Protein AF-A0A965PUV1-F1 (afdb_monomer)

Secondary structure (DSSP, 8-state):
----EEEEE-GGGTS--GGGTHHHHHHHHHHHHHHHHHHHHHTT--EEEEEGGGGGG-SHHHHHHHHT-

Sequence (69 aa):
GLDFLIEYNGEQHYTAVAAYGGGRKLAQQKHNDAAKMRYCSKHGIPLIIIPYYDYEKIDLEYIFEKAGI

Foldseek 3Di:
DQLAAEDEAEPLCPAFDVVCPGPVSNVVSVVVVVVVVVVCVVVVHHYQYHYPVCVVVDDPVVVCVSSVD

Structure (mmCIF, N/CA/C/O backbone):
data_AF-A0A965PUV1-F1
#
_entry.id   AF-A0A965PUV1-F1
#
loop_
_atom_site.group_PDB
_atom_site.id
_atom_site.type_symbol
_atom_site.label_atom_id
_atom_site.label_alt_id
_atom_site.label_comp_id
_atom_site.label_asym_id
_atom_site.label_entity_id
_atom_site.label_seq_id
_atom_site.pdbx_PDB_ins_code
_atom_site.Cartn_x
_atom_site.Cartn_y
_atom_site.Cartn_z
_atom_site.occupancy
_atom_site.B_iso_or_equiv
_atom_site.auth_seq_id
_atom_site.auth_comp_id
_atom_site.auth_asym_id
_atom_site.auth_atom_id
_atom_site.pdbx_PDB_model_num
ATOM 1 N N . GLY A 1 1 ? -5.583 2.712 21.445 1.00 79.81 1 GLY A N 1
ATOM 2 C CA . GLY A 1 1 ? -5.642 1.330 20.929 1.00 79.81 1 GLY A CA 1
ATOM 3 C C . GLY A 1 1 ? -4.684 1.234 19.764 1.00 79.81 1 GLY A C 1
ATOM 4 O O . GLY A 1 1 ? -3.909 2.162 19.592 1.00 79.81 1 GLY A O 1
ATOM 5 N N . LEU A 1 2 ? -4.704 0.148 18.992 1.00 87.31 2 LEU A N 1
ATOM 6 C CA . LEU A 1 2 ? -4.129 0.176 17.643 1.00 87.31 2 LEU A CA 1
ATOM 7 C C . LEU A 1 2 ? -5.170 0.820 16.723 1.00 87.31 2 LEU A C 1
ATOM 9 O O . LEU A 1 2 ? -6.282 0.301 16.662 1.00 87.31 2 LEU A O 1
ATOM 13 N N . ASP A 1 3 ? -4.821 1.918 16.055 1.00 91.00 3 ASP A N 1
ATOM 14 C CA . ASP A 1 3 ? -5.775 2.652 15.215 1.00 91.00 3 ASP A CA 1
ATOM 15 C C . ASP A 1 3 ? -5.874 2.029 13.817 1.00 91.00 3 ASP A C 1
ATOM 17 O O . ASP A 1 3 ? -6.963 1.677 13.373 1.00 91.00 3 ASP A O 1
ATOM 21 N N . PHE A 1 4 ? -4.739 1.820 13.142 1.00 95.56 4 PHE A N 1
ATOM 22 C CA . PHE A 1 4 ? -4.659 1.149 11.842 1.00 95.56 4 PHE A CA 1
ATOM 23 C C . PHE A 1 4 ? -3.219 0.736 11.503 1.00 95.56 4 PHE A C 1
ATOM 25 O O . PHE A 1 4 ? -2.258 1.140 12.160 1.00 95.56 4 PHE A O 1
ATOM 32 N N . LEU A 1 5 ? -3.073 -0.084 10.463 1.00 97.06 5 LEU A N 1
ATOM 33 C CA . LEU A 1 5 ? -1.804 -0.411 9.816 1.00 97.06 5 LEU A C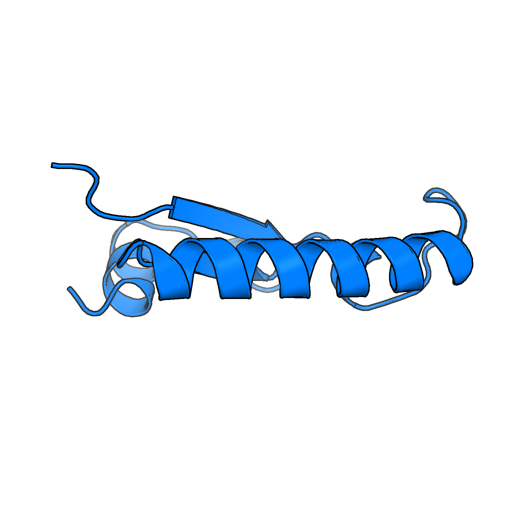A 1
ATOM 34 C C . LEU A 1 5 ? -1.732 0.260 8.445 1.00 97.06 5 LEU A C 1
ATOM 36 O O . LEU A 1 5 ? -2.754 0.429 7.785 1.00 97.06 5 LEU A O 1
ATOM 40 N N . ILE A 1 6 ? -0.521 0.579 7.996 1.00 97.12 6 ILE A N 1
ATOM 41 C CA . ILE A 1 6 ? -0.261 1.072 6.642 1.00 97.12 6 ILE A CA 1
ATOM 42 C C . ILE A 1 6 ? 0.665 0.087 5.932 1.00 97.12 6 ILE A C 1
ATOM 44 O O . ILE A 1 6 ? 1.687 -0.322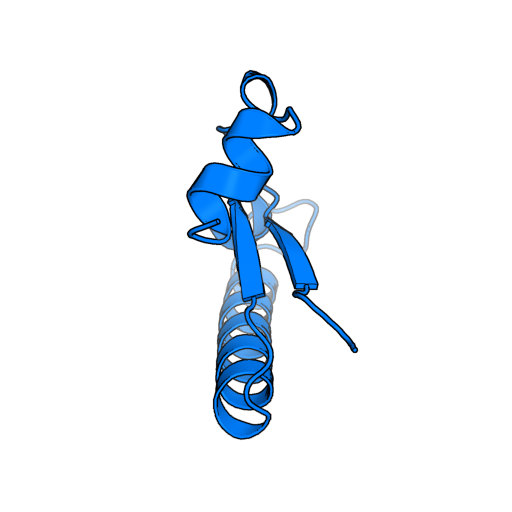 6.484 1.00 97.12 6 ILE A O 1
ATOM 48 N N . GLU A 1 7 ? 0.333 -0.253 4.693 1.00 97.56 7 GLU A N 1
ATOM 49 C CA . GLU A 1 7 ? 1.206 -0.959 3.769 1.00 97.56 7 GLU A CA 1
ATOM 50 C C . GLU A 1 7 ? 1.471 -0.109 2.520 1.00 97.56 7 GLU A C 1
ATOM 52 O O . GLU A 1 7 ? 0.543 0.295 1.820 1.00 97.56 7 GLU A O 1
ATOM 57 N N . TYR A 1 8 ? 2.748 0.143 2.224 1.00 97.50 8 TYR A N 1
ATOM 58 C CA . TYR A 1 8 ? 3.171 0.822 1.001 1.00 97.50 8 TYR A CA 1
ATOM 59 C C . TYR A 1 8 ? 3.540 -0.203 -0.080 1.00 97.50 8 TYR A C 1
ATOM 61 O O . TYR A 1 8 ? 4.581 -0.861 -0.016 1.00 97.50 8 TYR A O 1
ATOM 69 N N . ASN A 1 9 ? 2.672 -0.344 -1.079 1.00 97.50 9 ASN A N 1
ATOM 70 C CA . ASN A 1 9 ? 2.799 -1.336 -2.138 1.00 97.50 9 ASN A CA 1
ATOM 71 C C . ASN A 1 9 ? 3.705 -0.832 -3.265 1.00 97.50 9 ASN A C 1
ATOM 73 O O . ASN A 1 9 ? 3.265 -0.058 -4.116 1.00 97.50 9 ASN A O 1
ATOM 77 N N . GLY A 1 10 ? 4.933 -1.349 -3.320 1.00 96.00 10 GLY A N 1
ATOM 78 C CA . GLY A 1 10 ? 5.840 -1.186 -4.463 1.00 96.00 10 GLY A CA 1
ATOM 79 C C . GLY A 1 10 ? 5.316 -1.811 -5.767 1.00 96.00 10 GLY A C 1
ATOM 80 O O . GLY A 1 10 ? 4.366 -2.598 -5.764 1.00 96.00 10 GLY A O 1
ATOM 81 N N . GLU A 1 11 ? 5.976 -1.517 -6.889 1.00 96.00 11 GLU A N 1
ATOM 82 C CA . GLU A 1 11 ? 5.639 -2.035 -8.228 1.00 96.00 11 GLU A CA 1
ATOM 83 C C . GLU A 1 11 ? 5.490 -3.571 -8.272 1.00 96.00 11 GLU A C 1
ATOM 85 O O . GLU A 1 11 ? 4.602 -4.103 -8.945 1.00 96.00 11 GLU A O 1
ATOM 90 N N . GLN A 1 12 ? 6.287 -4.294 -7.479 1.00 94.56 12 GLN A N 1
ATOM 91 C CA . GLN A 1 12 ? 6.270 -5.755 -7.374 1.00 94.56 12 GLN A CA 1
ATOM 92 C C . GLN A 1 12 ? 4.950 -6.355 -6.859 1.00 94.56 12 GLN A C 1
ATOM 94 O O . GLN A 1 12 ? 4.757 -7.567 -6.969 1.00 94.56 12 GLN A O 1
ATOM 99 N N . HIS A 1 13 ? 4.053 -5.547 -6.281 1.00 96.44 13 HIS A N 1
ATOM 100 C CA . HIS A 1 13 ? 2.703 -5.987 -5.902 1.00 96.44 13 HIS A CA 1
ATOM 101 C C . HIS A 1 13 ? 1.755 -6.056 -7.111 1.00 96.44 13 HIS A C 1
ATOM 103 O O . HIS A 1 13 ? 0.768 -6.795 -7.090 1.00 96.44 13 HIS A O 1
ATOM 109 N N . TYR A 1 14 ? 2.066 -5.329 -8.188 1.00 95.75 14 TYR A N 1
ATOM 110 C CA . TYR A 1 14 ? 1.190 -5.155 -9.349 1.00 95.75 14 TYR A CA 1
ATOM 111 C C . TYR A 1 14 ? 1.710 -5.884 -10.585 1.00 95.75 14 TYR A C 1
ATOM 113 O O . TYR A 1 14 ? 0.928 -6.524 -11.293 1.00 95.75 14 TYR A O 1
ATOM 121 N N . THR A 1 15 ? 3.023 -5.838 -10.819 1.00 96.38 15 THR A N 1
ATOM 122 C CA . THR A 1 15 ? 3.659 -6.436 -11.996 1.00 96.38 15 THR A CA 1
ATOM 123 C C . THR A 1 15 ? 4.836 -7.336 -11.633 1.00 96.38 15 THR A C 1
ATOM 125 O O . THR A 1 15 ? 5.428 -7.265 -10.555 1.00 96.38 15 THR A O 1
ATOM 128 N N . ALA A 1 16 ? 5.153 -8.250 -12.547 1.00 96.50 16 ALA A N 1
ATOM 129 C CA . ALA A 1 16 ? 6.245 -9.190 -12.395 1.00 96.50 16 ALA A CA 1
ATOM 130 C C . ALA A 1 16 ? 7.567 -8.480 -12.691 1.00 96.50 16 ALA A C 1
ATOM 132 O O . ALA A 1 16 ? 7.953 -8.310 -13.843 1.00 96.50 16 ALA A O 1
ATOM 133 N N . VAL A 1 17 ? 8.292 -8.114 -11.642 1.00 93.56 17 VAL A N 1
ATOM 134 C CA . VAL A 1 17 ? 9.600 -7.472 -11.778 1.00 93.56 17 VAL A CA 1
ATOM 135 C C . VAL A 1 17 ? 10.698 -8.534 -11.716 1.00 93.56 17 VAL A C 1
ATOM 137 O O . VAL A 1 17 ? 10.824 -9.257 -10.724 1.00 93.56 17 VAL A O 1
ATOM 140 N N . ALA A 1 18 ? 11.508 -8.645 -12.773 1.00 93.25 18 ALA A N 1
ATOM 141 C CA . ALA A 1 18 ? 12.540 -9.680 -12.892 1.00 93.25 18 ALA A C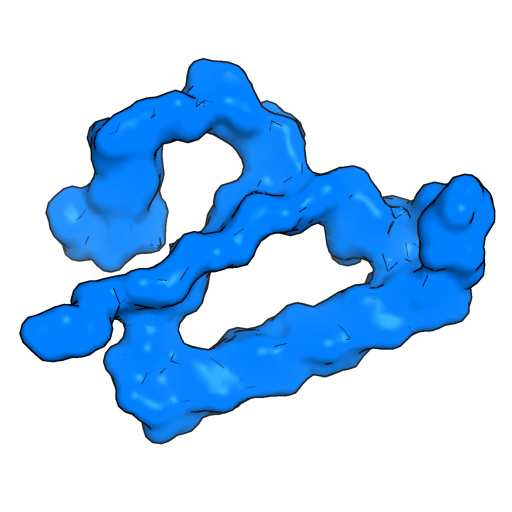A 1
ATOM 142 C C . ALA A 1 18 ? 13.558 -9.643 -11.736 1.00 93.25 18 ALA A C 1
ATOM 144 O O . ALA A 1 18 ? 13.857 -10.686 -11.155 1.00 93.25 18 ALA A O 1
ATOM 145 N N . ALA A 1 19 ? 14.001 -8.444 -11.335 1.00 92.69 19 ALA A N 1
ATOM 146 C CA . ALA A 1 19 ? 14.916 -8.240 -10.206 1.00 92.69 19 ALA A CA 1
ATOM 147 C C . ALA A 1 19 ? 14.352 -8.745 -8.862 1.00 92.69 19 ALA A C 1
ATOM 149 O O . ALA A 1 19 ? 15.111 -9.111 -7.970 1.00 92.69 19 ALA A O 1
ATOM 150 N N . TYR A 1 20 ? 13.024 -8.829 -8.736 1.00 88.38 20 TYR A N 1
ATOM 151 C CA . TYR A 1 20 ? 12.335 -9.342 -7.550 1.00 88.38 20 TYR A CA 1
ATOM 152 C C . TYR A 1 20 ? 11.860 -10.792 -7.710 1.00 88.38 20 TYR A C 1
ATOM 154 O O . TYR A 1 20 ? 11.091 -11.271 -6.882 1.00 88.38 20 TYR A O 1
ATOM 162 N N . GLY A 1 21 ? 12.319 -11.515 -8.739 1.00 91.75 21 GLY A N 1
ATOM 163 C CA . GLY A 1 21 ? 11.993 -12.926 -8.982 1.00 91.75 21 GLY A CA 1
ATOM 164 C C . GLY A 1 21 ? 10.739 -13.167 -9.832 1.00 91.75 21 GLY A C 1
ATOM 165 O O . GLY A 1 21 ? 10.209 -14.283 -9.843 1.00 91.75 21 GLY A O 1
ATOM 166 N N . GLY A 1 22 ? 10.270 -12.142 -10.550 1.00 94.31 22 GLY A N 1
ATOM 167 C CA . GLY A 1 22 ? 9.276 -12.253 -11.618 1.00 94.31 22 GLY A CA 1
ATOM 168 C C . GLY A 1 22 ? 7.915 -12.797 -11.173 1.00 94.31 22 GLY A C 1
ATOM 169 O O . GLY A 1 22 ? 7.466 -12.592 -10.044 1.00 94.31 22 GLY A O 1
ATOM 170 N N . GLY A 1 23 ? 7.234 -13.507 -12.077 1.00 97.12 23 GLY A N 1
ATOM 171 C CA . GLY A 1 23 ? 5.838 -13.925 -11.889 1.00 97.12 23 GLY A CA 1
ATOM 172 C C . GLY A 1 23 ? 5.597 -14.806 -10.659 1.00 97.12 23 GLY A C 1
ATOM 173 O O . GLY A 1 23 ? 4.568 -14.671 -10.000 1.00 97.12 23 GLY A O 1
ATOM 174 N N . ARG A 1 24 ? 6.564 -15.656 -10.282 1.00 96.38 24 ARG A N 1
ATOM 175 C CA . ARG A 1 24 ? 6.454 -16.494 -9.075 1.00 96.38 24 ARG A CA 1
ATOM 176 C C . ARG A 1 24 ? 6.377 -15.644 -7.808 1.00 96.38 24 ARG A C 1
ATOM 178 O O . ARG A 1 24 ? 5.589 -15.939 -6.913 1.00 96.38 24 ARG A O 1
ATOM 185 N N . LYS A 1 25 ? 7.196 -14.597 -7.723 1.00 96.50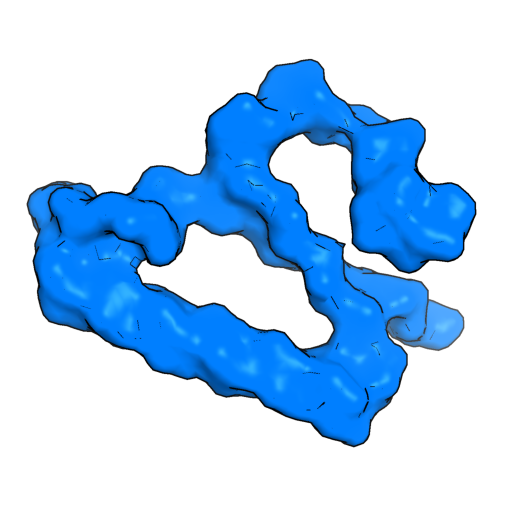 25 LYS A N 1
ATOM 186 C CA . LYS A 1 25 ? 7.219 -13.697 -6.567 1.00 96.50 25 LYS A CA 1
ATOM 187 C C . LYS A 1 25 ? 6.010 -12.770 -6.551 1.00 96.50 25 LYS A C 1
ATOM 189 O O . LYS A 1 25 ? 5.449 -12.583 -5.478 1.00 96.50 25 LYS A O 1
ATOM 194 N N . LEU A 1 26 ? 5.528 -12.326 -7.713 1.00 97.25 26 LEU A N 1
ATOM 195 C CA . LEU A 1 26 ? 4.243 -11.627 -7.817 1.00 97.25 26 LEU A CA 1
ATOM 196 C C . LEU A 1 26 ? 3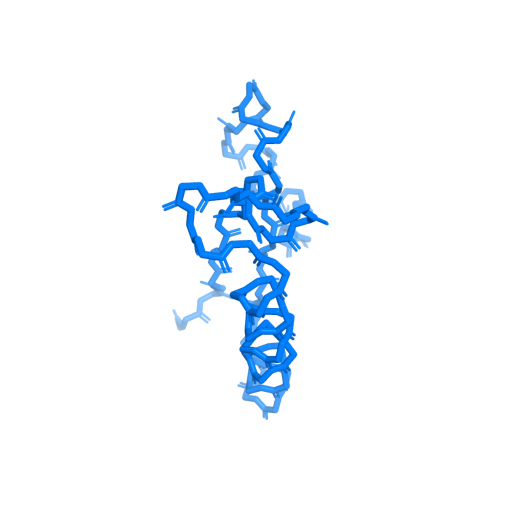.083 -12.487 -7.285 1.00 97.25 26 LEU A C 1
ATOM 198 O O . LEU A 1 26 ? 2.271 -12.013 -6.496 1.00 97.25 26 LEU A O 1
ATOM 202 N N . ALA A 1 27 ? 3.015 -13.766 -7.670 1.00 97.62 27 ALA A N 1
ATOM 203 C CA . ALA A 1 27 ? 1.982 -14.679 -7.177 1.00 97.62 27 ALA A CA 1
ATOM 204 C C . ALA A 1 27 ? 2.065 -14.879 -5.653 1.00 97.62 27 ALA A C 1
ATOM 206 O O . ALA A 1 27 ? 1.044 -14.845 -4.967 1.00 97.62 27 ALA A O 1
ATOM 207 N N . GLN A 1 28 ? 3.282 -15.025 -5.115 1.00 97.06 28 GLN A N 1
ATOM 208 C CA . GLN A 1 28 ? 3.494 -15.108 -3.671 1.00 97.06 28 GLN A CA 1
ATOM 209 C C . GLN A 1 28 ? 3.069 -13.820 -2.954 1.00 97.06 28 GLN A C 1
ATOM 211 O O . GLN A 1 28 ? 2.451 -13.905 -1.895 1.00 97.06 28 GLN A O 1
ATOM 216 N N . GLN A 1 29 ? 3.353 -12.645 -3.525 1.00 96.06 29 GLN A N 1
ATOM 217 C CA . GLN A 1 29 ? 2.916 -11.377 -2.942 1.00 96.06 29 GLN A CA 1
ATOM 218 C C . GLN A 1 29 ? 1.400 -11.264 -2.906 1.00 96.06 29 GLN A C 1
ATOM 220 O O . GLN A 1 29 ? 0.854 -11.040 -1.834 1.00 96.06 29 GLN A O 1
ATOM 225 N N . LYS A 1 30 ? 0.702 -11.580 -4.000 1.00 96.62 30 LYS A N 1
ATOM 226 C CA . LYS A 1 30 ? -0.771 -11.601 -4.007 1.00 96.62 30 LYS A CA 1
ATOM 227 C C . LYS A 1 30 ? -1.355 -12.550 -2.956 1.00 96.62 30 LYS A C 1
ATOM 229 O O . LYS A 1 30 ? -2.358 -12.227 -2.321 1.00 96.62 30 LYS A O 1
ATOM 234 N N . HIS A 1 31 ? -0.724 -13.705 -2.738 1.00 98.00 31 HIS A N 1
ATOM 235 C CA . HIS A 1 31 ? -1.128 -14.628 -1.677 1.00 98.00 31 HIS A CA 1
ATOM 236 C C . HIS A 1 31 ? -0.930 -14.028 -0.275 1.00 98.00 31 HIS A C 1
ATOM 238 O O . HIS A 1 31 ? -1.834 -14.092 0.562 1.00 98.00 31 HIS A O 1
ATOM 244 N N . ASN A 1 32 ? 0.233 -13.425 -0.023 1.00 96.62 32 ASN A N 1
ATOM 245 C CA . ASN A 1 32 ? 0.555 -12.791 1.254 1.00 96.62 32 ASN A CA 1
ATOM 246 C C . ASN A 1 32 ? -0.356 -11.587 1.536 1.00 96.62 32 ASN A C 1
ATOM 248 O O . ASN A 1 32 ? -0.826 -11.428 2.661 1.00 96.62 32 ASN A O 1
ATOM 252 N N . ASP A 1 33 ? -0.648 -10.777 0.521 1.00 97.50 33 ASP A N 1
ATOM 253 C CA . ASP A 1 33 ? -1.542 -9.619 0.600 1.00 97.50 33 ASP A CA 1
ATOM 254 C C . ASP A 1 33 ? -2.957 -10.058 0.989 1.00 97.50 33 ASP A C 1
ATOM 256 O O . ASP A 1 33 ? -3.537 -9.534 1.940 1.00 97.50 33 ASP A O 1
ATOM 260 N N . ALA A 1 34 ? -3.475 -1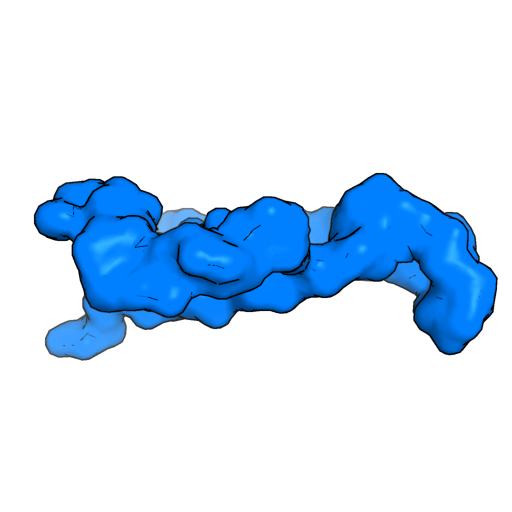1.119 0.361 1.00 97.88 34 ALA A N 1
ATOM 261 C CA . ALA A 1 34 ? -4.755 -11.712 0.746 1.00 97.88 34 ALA A CA 1
ATOM 262 C C . ALA A 1 34 ? -4.758 -12.249 2.188 1.00 97.88 34 ALA A C 1
ATOM 264 O O . ALA A 1 34 ? -5.754 -12.119 2.905 1.00 97.88 34 ALA A O 1
ATOM 265 N N . ALA A 1 35 ? -3.652 -12.850 2.639 1.00 98.19 35 ALA A N 1
ATOM 266 C CA . ALA A 1 35 ? -3.527 -13.334 4.010 1.00 98.19 35 ALA A CA 1
ATOM 267 C C . ALA A 1 35 ? -3.521 -12.185 5.034 1.00 98.19 35 ALA A C 1
ATOM 269 O O . ALA A 1 35 ? -4.228 -12.280 6.040 1.00 98.19 35 ALA A O 1
ATOM 270 N N . LYS A 1 36 ? -2.793 -11.093 4.760 1.00 97.75 36 LYS A N 1
ATOM 271 C CA . LYS A 1 36 ? -2.775 -9.881 5.596 1.00 97.75 36 LYS A CA 1
ATOM 272 C C . LYS A 1 36 ? -4.149 -9.224 5.661 1.00 97.75 36 LYS A C 1
ATOM 274 O O . LYS A 1 36 ? -4.621 -8.958 6.763 1.00 97.75 36 LYS A O 1
ATOM 279 N N . MET A 1 37 ? -4.825 -9.049 4.522 1.00 97.25 37 MET A N 1
ATOM 280 C CA . MET A 1 37 ? -6.185 -8.494 4.482 1.00 97.25 37 MET A CA 1
ATOM 281 C C . MET A 1 37 ? -7.157 -9.325 5.325 1.00 97.25 37 MET A C 1
ATOM 283 O O . MET A 1 37 ? -7.897 -8.781 6.143 1.00 97.25 37 MET A O 1
ATOM 287 N N . ARG A 1 38 ? -7.116 -10.658 5.190 1.00 98.38 38 ARG A N 1
ATOM 288 C CA . ARG A 1 38 ? -7.961 -11.560 5.984 1.00 98.38 38 ARG A CA 1
ATOM 289 C C . ARG A 1 38 ? -7.655 -11.470 7.477 1.00 98.38 38 ARG A C 1
ATOM 291 O O . ARG A 1 38 ? -8.583 -11.478 8.280 1.00 98.38 38 ARG A O 1
ATOM 298 N N . TYR A 1 39 ? -6.378 -11.414 7.853 1.00 98.00 39 TYR A N 1
ATOM 299 C CA . TYR A 1 39 ? -5.979 -11.269 9.252 1.00 98.00 39 TYR A CA 1
ATOM 300 C C . TYR A 1 39 ? -6.496 -9.949 9.831 1.00 98.00 39 TYR A C 1
ATOM 302 O O . TYR A 1 39 ? -7.183 -9.955 10.848 1.00 98.00 39 TYR A O 1
ATOM 310 N N . CYS A 1 40 ? -6.242 -8.836 9.146 1.00 97.25 40 CYS A N 1
ATOM 311 C CA . CYS A 1 40 ? -6.658 -7.511 9.592 1.00 97.25 40 CYS A CA 1
ATOM 312 C C . CYS A 1 40 ? -8.184 -7.429 9.745 1.00 97.25 40 CYS A C 1
ATOM 314 O O . CYS A 1 40 ? -8.678 -7.078 10.814 1.00 97.25 40 CYS A O 1
ATOM 316 N N . SER A 1 41 ? -8.930 -7.909 8.744 1.00 96.50 41 SER A N 1
ATOM 317 C CA . SER A 1 41 ? -10.393 -8.000 8.797 1.00 96.50 41 SER A CA 1
ATOM 318 C C . SER A 1 41 ? -10.892 -8.850 9.973 1.00 96.50 41 SER A C 1
ATOM 320 O O . SER A 1 41 ? -11.768 -8.413 10.716 1.00 96.50 41 SER A O 1
ATOM 322 N N . LYS A 1 42 ? -10.302 -10.032 10.202 1.00 98.25 42 LYS A N 1
ATOM 323 C CA . LYS A 1 42 ? -10.686 -10.928 11.307 1.00 98.25 42 LYS A CA 1
ATOM 324 C C . LYS A 1 42 ? -10.476 -10.296 12.686 1.00 98.25 42 LYS A C 1
ATOM 326 O O . LYS A 1 42 ? -11.206 -10.622 13.617 1.00 98.25 42 LYS A O 1
ATOM 331 N N . HIS A 1 43 ? -9.469 -9.441 12.824 1.00 96.56 43 HIS A N 1
ATOM 332 C CA . HIS A 1 43 ? -9.087 -8.830 14.095 1.00 96.56 43 HIS A CA 1
ATOM 333 C C . HIS A 1 43 ? -9.600 -7.393 14.263 1.00 96.56 43 HIS A C 1
ATOM 335 O O . HIS A 1 43 ? -9.262 -6.754 15.255 1.00 96.56 43 HIS A O 1
ATOM 341 N N . GLY A 1 44 ? -10.412 -6.887 13.326 1.00 95.38 44 GLY A N 1
ATOM 342 C CA . GLY A 1 44 ? -10.912 -5.511 13.373 1.00 95.38 44 GLY A CA 1
ATOM 343 C C . GLY A 1 44 ? -9.802 -4.464 13.261 1.00 95.38 44 GLY A C 1
ATOM 344 O O . GLY A 1 44 ? -9.937 -3.378 13.809 1.00 95.38 44 GLY A O 1
ATOM 345 N N . ILE A 1 45 ? -8.696 -4.801 12.593 1.00 95.81 45 ILE A N 1
ATOM 346 C CA . ILE A 1 45 ? -7.563 -3.905 12.357 1.00 95.81 45 ILE A CA 1
ATOM 347 C C . ILE A 1 45 ? -7.766 -3.272 10.976 1.00 95.81 45 ILE A C 1
ATOM 349 O O . ILE A 1 45 ? -7.754 -4.007 9.985 1.00 95.81 45 ILE A O 1
ATOM 353 N N . PRO A 1 46 ? -7.946 -1.949 10.856 1.00 95.38 46 PRO A N 1
ATOM 354 C CA . PRO A 1 46 ? -7.948 -1.304 9.551 1.00 95.38 46 PRO A CA 1
ATOM 355 C C . PRO A 1 46 ? -6.559 -1.415 8.909 1.00 95.38 46 PRO A C 1
ATOM 357 O O . PRO A 1 46 ? -5.541 -1.188 9.565 1.00 95.38 46 PRO A O 1
ATOM 360 N N . LEU A 1 47 ? -6.514 -1.787 7.630 1.00 96.94 47 LEU A N 1
ATOM 361 C CA . LEU A 1 47 ? -5.285 -1.867 6.841 1.00 96.94 47 LEU A CA 1
ATOM 362 C C . LEU A 1 47 ? -5.399 -0.908 5.658 1.00 96.94 47 LEU A C 1
ATOM 364 O O . LEU A 1 47 ? -6.170 -1.150 4.730 1.00 96.94 47 LEU A O 1
ATOM 368 N N . ILE A 1 48 ? -4.617 0.162 5.698 1.00 97.38 48 ILE A N 1
ATOM 369 C CA . ILE A 1 48 ? -4.505 1.151 4.633 1.00 97.38 48 ILE A CA 1
ATOM 370 C C . ILE A 1 48 ? -3.434 0.685 3.655 1.00 97.38 48 ILE A C 1
ATOM 372 O O . ILE A 1 48 ? -2.302 0.422 4.049 1.00 97.38 48 ILE A O 1
ATOM 376 N N . ILE A 1 49 ? -3.776 0.612 2.373 1.00 97.38 49 ILE A N 1
ATOM 377 C CA . ILE A 1 49 ? -2.831 0.265 1.312 1.00 97.38 49 ILE A CA 1
ATOM 378 C C . ILE A 1 49 ? -2.560 1.516 0.483 1.00 97.38 49 ILE A C 1
ATOM 380 O O . ILE A 1 49 ? -3.477 2.079 -0.116 1.00 97.38 49 ILE A O 1
ATOM 384 N N . ILE A 1 50 ? -1.297 1.930 0.426 1.00 98.06 50 ILE A N 1
ATOM 385 C CA . ILE A 1 50 ? -0.834 3.059 -0.380 1.00 98.06 50 ILE A CA 1
ATOM 386 C C . ILE A 1 50 ? -0.028 2.501 -1.557 1.00 98.06 50 ILE A C 1
ATOM 388 O O . ILE A 1 50 ? 1.027 1.905 -1.343 1.00 98.06 50 ILE A O 1
ATOM 392 N N . PRO A 1 51 ? -0.492 2.640 -2.805 1.00 97.94 51 PRO A N 1
ATOM 393 C CA . PRO A 1 51 ? 0.272 2.201 -3.965 1.00 97.94 51 PRO A CA 1
ATOM 394 C C . PRO A 1 51 ? 1.462 3.130 -4.245 1.00 97.94 51 PRO A C 1
ATOM 396 O O . PRO A 1 51 ? 1.387 4.334 -4.020 1.00 97.94 51 PRO A O 1
ATOM 399 N N . TYR A 1 52 ? 2.544 2.590 -4.813 1.00 97.50 52 TYR A N 1
ATOM 400 C CA . TYR A 1 52 ? 3.758 3.363 -5.106 1.00 97.50 52 TYR A CA 1
ATOM 401 C C . TYR A 1 52 ? 3.554 4.544 -6.058 1.00 97.50 52 TYR A C 1
ATOM 403 O O . TYR A 1 52 ? 4.279 5.530 -5.978 1.00 97.50 52 TYR A O 1
ATOM 411 N N . TYR A 1 53 ? 2.561 4.472 -6.945 1.00 97.88 53 TYR A N 1
ATOM 412 C CA . TYR A 1 53 ? 2.229 5.576 -7.847 1.00 97.88 53 TYR A CA 1
ATOM 413 C C . TYR A 1 53 ? 1.545 6.759 -7.140 1.00 97.88 53 TYR A C 1
ATOM 415 O O . TYR A 1 53 ? 1.398 7.816 -7.746 1.00 97.88 53 TYR A O 1
ATOM 423 N N . ASP A 1 54 ? 1.161 6.610 -5.868 1.00 98.19 54 ASP A N 1
ATOM 424 C CA . ASP A 1 54 ? 0.647 7.696 -5.029 1.00 98.19 54 ASP A CA 1
ATOM 425 C C . ASP A 1 54 ? 1.736 8.321 -4.135 1.00 98.19 54 ASP A C 1
ATOM 427 O O . ASP A 1 54 ? 1.403 9.119 -3.269 1.00 98.19 54 ASP A O 1
ATOM 431 N N . TYR A 1 55 ? 3.025 8.007 -4.334 1.00 97.69 55 TYR A N 1
ATOM 432 C CA . TYR A 1 55 ? 4.135 8.506 -3.500 1.00 97.69 55 TYR A CA 1
ATOM 433 C C . TYR A 1 55 ? 4.105 10.024 -3.260 1.00 97.69 55 TYR A C 1
ATOM 435 O O . TYR A 1 55 ? 4.180 10.471 -2.120 1.00 97.69 55 TYR A O 1
ATOM 443 N N . GLU A 1 56 ? 3.919 10.809 -4.322 1.00 98.19 56 GLU A N 1
ATOM 444 C CA . GLU A 1 56 ? 3.891 12.280 -4.254 1.00 98.19 56 GLU A CA 1
ATOM 445 C C . GLU A 1 56 ? 2.644 12.838 -3.548 1.00 98.19 56 GLU A C 1
ATOM 447 O O . GLU A 1 56 ? 2.569 14.030 -3.270 1.00 98.19 56 GLU A O 1
ATOM 452 N N . LYS A 1 57 ? 1.645 11.992 -3.275 1.00 97.94 57 LYS A N 1
ATOM 453 C CA . LYS A 1 57 ? 0.429 12.358 -2.538 1.00 97.94 57 LYS A CA 1
ATOM 454 C C . LYS A 1 57 ? 0.550 12.060 -1.048 1.00 97.94 57 LYS A C 1
ATOM 456 O O . LYS A 1 57 ? -0.379 12.354 -0.310 1.00 97.94 57 LYS A O 1
ATOM 461 N N . ILE A 1 58 ? 1.629 11.407 -0.607 1.00 97.50 58 ILE A N 1
ATOM 462 C CA . ILE A 1 58 ? 1.743 10.954 0.778 1.00 97.50 58 ILE A CA 1
ATOM 463 C C . ILE A 1 58 ? 1.997 12.154 1.690 1.00 97.50 58 ILE A C 1
ATOM 465 O O . ILE A 1 58 ? 3.123 12.620 1.850 1.00 97.50 58 ILE A O 1
ATOM 469 N N . ASP A 1 59 ? 0.935 12.581 2.356 1.00 97.69 59 ASP A N 1
ATOM 470 C CA . ASP A 1 59 ? 0.953 13.447 3.524 1.00 97.69 59 ASP A CA 1
ATOM 471 C C . ASP A 1 59 ? -0.046 12.932 4.580 1.00 97.69 59 ASP A C 1
ATOM 473 O O . ASP A 1 59 ? -0.602 11.834 4.464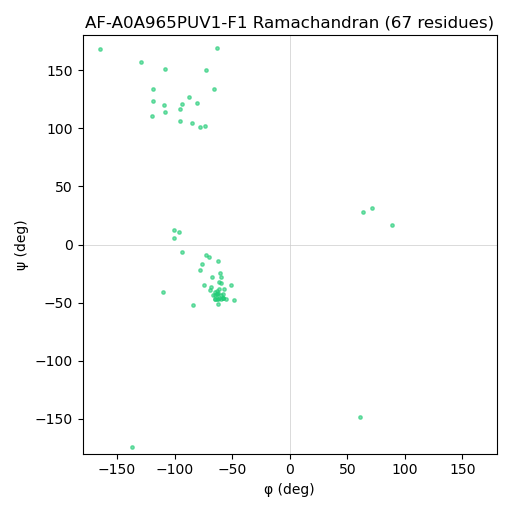 1.00 97.69 59 ASP A O 1
ATOM 477 N N . LEU A 1 60 ? -0.234 13.691 5.663 1.00 96.50 60 LEU A N 1
ATOM 478 C CA . LEU A 1 60 ? -1.167 13.307 6.725 1.00 96.50 60 LEU A CA 1
ATOM 479 C C . LEU A 1 60 ? -2.628 13.354 6.266 1.00 96.50 60 LEU A C 1
ATOM 481 O O . LEU A 1 60 ? -3.406 12.501 6.686 1.00 96.50 60 LEU A O 1
ATOM 485 N N . GLU A 1 61 ? -2.991 14.316 5.418 1.00 97.50 61 GLU A N 1
ATOM 486 C CA . GLU A 1 61 ? -4.360 14.471 4.919 1.00 97.50 61 GLU A CA 1
ATOM 487 C C . GLU A 1 61 ? -4.749 13.258 4.072 1.00 97.50 61 GLU A C 1
ATOM 489 O O . GLU A 1 61 ? -5.761 12.611 4.334 1.00 97.50 61 GLU A O 1
ATOM 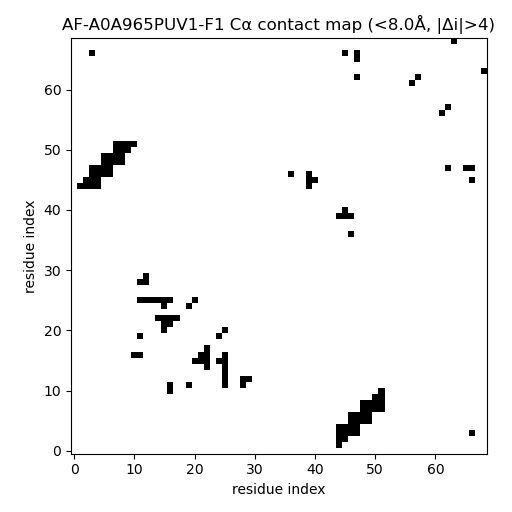494 N N . TYR A 1 62 ? -3.872 12.856 3.155 1.00 97.50 62 TYR A N 1
ATOM 495 C CA . TYR A 1 62 ? -4.027 11.660 2.343 1.00 97.50 62 TYR A CA 1
ATOM 496 C C . TYR A 1 62 ? -4.131 10.381 3.184 1.00 97.50 62 TYR A C 1
ATOM 498 O O . TYR A 1 62 ? -4.969 9.518 2.917 1.00 97.50 62 TYR A O 1
ATOM 506 N N . ILE A 1 63 ? -3.292 10.228 4.217 1.00 96.25 63 ILE A N 1
ATOM 507 C CA . ILE A 1 63 ? -3.343 9.049 5.096 1.00 96.25 63 ILE A CA 1
ATOM 508 C C . ILE A 1 63 ? -4.667 8.999 5.864 1.00 96.25 63 ILE A C 1
ATOM 510 O O . ILE A 1 63 ? -5.261 7.924 5.956 1.00 96.25 63 ILE A O 1
ATOM 514 N N . PHE A 1 64 ? -5.143 10.127 6.395 1.00 95.31 64 PHE A N 1
ATOM 515 C CA . PHE A 1 64 ? -6.405 10.177 7.136 1.00 95.31 64 PHE A CA 1
ATOM 516 C C . PHE A 1 64 ? -7.618 9.954 6.234 1.00 95.31 64 PHE A C 1
ATOM 518 O O . PHE A 1 64 ? -8.481 9.149 6.585 1.00 95.31 64 PHE A O 1
ATOM 525 N N . GLU A 1 65 ? -7.613 10.508 5.018 1.00 95.75 65 GLU A N 1
ATOM 526 C CA . GLU A 1 65 ? -8.633 10.214 4.008 1.00 95.75 65 GLU A CA 1
ATOM 527 C C . GLU A 1 65 ? -8.717 8.702 3.743 1.00 95.75 65 GLU A C 1
ATOM 529 O O . GLU A 1 65 ? -9.797 8.108 3.768 1.00 95.75 65 GLU A O 1
ATOM 534 N N . LYS A 1 66 ? -7.567 8.037 3.557 1.00 94.94 66 LYS A N 1
ATOM 535 C CA . LYS A 1 66 ? -7.514 6.579 3.367 1.00 94.94 66 LYS A CA 1
ATOM 536 C C . LYS A 1 66 ? -7.913 5.786 4.612 1.00 94.94 66 LYS A C 1
ATOM 538 O O . LYS A 1 66 ? -8.385 4.657 4.472 1.00 94.94 66 LYS A O 1
ATOM 543 N N . ALA A 1 67 ? -7.714 6.346 5.802 1.00 92.75 67 ALA A N 1
ATOM 544 C CA . ALA A 1 67 ? -8.155 5.764 7.065 1.00 92.75 67 ALA A CA 1
ATOM 545 C C . ALA A 1 67 ? -9.668 5.927 7.298 1.00 92.75 67 ALA A C 1
ATOM 547 O O . ALA A 1 67 ? -10.224 5.224 8.141 1.00 92.75 67 ALA A O 1
ATOM 548 N N . GLY A 1 68 ? -10.329 6.826 6.559 1.00 90.94 68 GLY A N 1
ATOM 549 C CA . GLY A 1 68 ? -11.725 7.201 6.779 1.00 90.94 68 GLY A CA 1
ATOM 550 C C . GLY A 1 68 ? -11.931 8.037 8.046 1.00 90.94 68 GLY A C 1
ATOM 551 O O . GLY A 1 68 ? -12.971 7.891 8.692 1.00 90.94 68 GLY A O 1
ATOM 552 N N . ILE A 1 69 ? -10.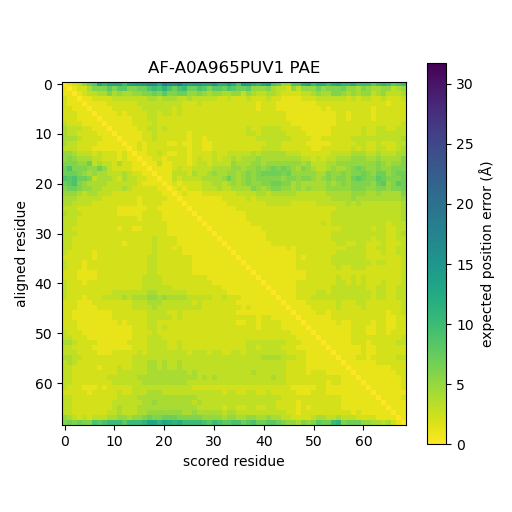933 8.848 8.419 1.00 83.06 69 ILE A N 1
ATOM 553 C CA . ILE A 1 69 ? -10.923 9.721 9.606 1.00 83.06 69 ILE A CA 1
ATOM 554 C C . ILE A 1 69 ? -10.931 11.186 9.173 1.00 83.06 69 ILE A C 1
ATOM 556 O O . ILE A 1 69 ? -10.264 11.499 8.164 1.00 83.06 69 ILE A O 1
#

Nearest PDB structures (foldseek):
  9fvc-assembly1_A  TM=5.408E-01  e=4.156E+00  Vibrio cholerae
  5ztb-assembly2_A  TM=4.188E-01  e=1.690E+00  Thermus thermophilus HB27
  3llu-assembly1_A  TM=2.615E-01  e=9.540E+00  Homo sapiens

Solvent-accessible surface area (backbone atoms only — not comparable to full-atom values): 4118 Å² total; per-residue (Å²): 132,89,81,66,46,79,45,78,39,50,68,53,67,82,44,59,41,66,97,70,57,18,61,66,39,26,53,52,42,53,52,51,50,54,50,51,53,52,50,27,60,76,68,75,41,48,75,36,78,44,51,54,93,46,56,96,60,72,48,70,68,51,51,30,57,66,68,75,98

Radius of gyration: 13.56 Å; Cα contacts (8 Å, |Δi|>4): 65; chains: 1; bounding box: 27×31×34 Å

Mean predicted aligned error: 2.6 Å

pLDDT: mean 95.74, std 3.34, range [79.81, 98.38]